Protein AF-G2GH40-F1 (afdb_monomer_lite)

Secondary structure (DSSP, 8-state):
----SSGGGS-HHHHHHHHHH-SSEEEEEES--HHHHHH-TTHHHHHHHHHHTT-EEEEEEE-TT-HHHHHHHHHTT-TT-HHHHHHHHHHHHGGGTT-TTEEEEEE----SEEEEEESS-EEEEE--TT-------------

Structure (mmCIF, N/CA/C/O backbone):
data_AF-G2GH40-F1
#
_entry.id   AF-G2GH40-F1
#
loop_
_atom_site.group_PDB
_atom_site.id
_atom_site.type_symbol
_atom_site.label_atom_id
_atom_site.label_alt_id
_atom_site.label_comp_id
_atom_site.label_asym_id
_atom_site.label_entity_id
_atom_site.label_seq_id
_atom_site.pdbx_PDB_ins_code
_atom_site.Cartn_x
_atom_site.Cartn_y
_atom_site.Cartn_z
_atom_site.occupancy
_atom_site.B_iso_or_equiv
_atom_site.auth_seq_id
_atom_site.auth_comp_id
_atom_site.auth_asym_id
_atom_site.auth_atom_id
_atom_site.pdbx_PDB_model_num
ATOM 1 N N . MET A 1 1 ? -17.274 12.579 -8.359 1.00 36.09 1 MET A N 1
ATOM 2 C CA . MET A 1 1 ? -16.191 11.789 -8.978 1.00 36.09 1 MET A CA 1
ATOM 3 C C . MET A 1 1 ? -15.211 12.779 -9.584 1.00 36.09 1 MET A C 1
ATOM 5 O O . MET A 1 1 ? -15.603 13.482 -10.503 1.00 36.09 1 MET A O 1
ATOM 9 N N . ALA A 1 2 ? -14.021 12.931 -9.003 1.00 40.78 2 ALA A N 1
ATOM 10 C CA . ALA A 1 2 ? -12.977 13.796 -9.551 1.00 40.78 2 ALA A CA 1
ATOM 11 C C . ALA A 1 2 ? -12.059 12.941 -10.432 1.00 40.78 2 ALA A C 1
ATOM 13 O O . ALA A 1 2 ? -11.603 11.887 -9.989 1.00 40.78 2 ALA A O 1
ATOM 14 N N . LEU A 1 3 ? -11.860 13.359 -11.681 1.00 36.66 3 LEU A N 1
ATOM 15 C CA . LEU A 1 3 ? -10.982 12.699 -12.644 1.00 36.66 3 LEU A CA 1
ATOM 16 C C . LEU A 1 3 ? -9.701 13.535 -12.738 1.00 36.66 3 LEU A C 1
ATOM 18 O O . LEU A 1 3 ? -9.766 14.693 -13.139 1.00 36.66 3 LEU A O 1
ATOM 22 N N . TYR A 1 4 ? -8.569 12.969 -12.321 1.00 42.41 4 TYR A N 1
ATOM 23 C CA . TYR A 1 4 ? -7.259 13.619 -12.392 1.00 42.41 4 TYR A CA 1
ATOM 24 C C . TYR A 1 4 ? -6.475 13.030 -13.565 1.00 42.41 4 TYR A C 1
ATOM 26 O O . TYR A 1 4 ? -6.380 11.808 -13.683 1.00 42.41 4 TYR A O 1
ATOM 34 N N . ASP A 1 5 ? -5.956 13.899 -14.432 1.00 39.94 5 ASP A N 1
ATOM 35 C CA . ASP A 1 5 ? -5.365 13.520 -15.724 1.00 39.94 5 ASP A CA 1
ATOM 36 C C . ASP A 1 5 ? -3.912 13.024 -15.586 1.00 39.94 5 ASP A C 1
ATOM 38 O O . ASP A 1 5 ? -3.417 12.280 -16.431 1.00 39.94 5 ASP A O 1
ATOM 42 N N . GLN A 1 6 ? -3.219 13.376 -14.494 1.00 45.41 6 GLN A N 1
ATOM 43 C CA . GLN A 1 6 ? -1.888 12.864 -14.157 1.00 45.41 6 GLN A CA 1
ATOM 44 C C . GLN A 1 6 ? -1.746 12.566 -12.656 1.00 45.41 6 GLN A C 1
ATOM 46 O O . GLN A 1 6 ? -2.219 13.308 -11.796 1.00 45.41 6 GLN A O 1
ATOM 51 N N . ARG A 1 7 ? -0.984 11.511 -12.321 1.00 49.81 7 ARG A N 1
ATOM 52 C CA . ARG A 1 7 ? -0.615 11.144 -10.935 1.00 49.81 7 ARG A CA 1
ATOM 53 C C . ARG A 1 7 ? 0.056 12.288 -10.158 1.00 49.81 7 ARG A C 1
ATOM 55 O O . ARG A 1 7 ? 0.001 12.290 -8.932 1.00 49.81 7 ARG A O 1
ATOM 62 N N . ALA A 1 8 ? 0.711 13.216 -10.856 1.00 51.59 8 ALA A N 1
ATOM 63 C CA . ALA A 1 8 ? 1.400 14.360 -10.260 1.00 51.59 8 ALA A CA 1
ATOM 64 C C . ALA A 1 8 ? 0.447 15.412 -9.655 1.00 51.59 8 ALA A C 1
ATOM 66 O O . ALA A 1 8 ? 0.909 16.252 -8.888 1.00 51.59 8 ALA A O 1
ATOM 67 N N . ASP A 1 9 ? -0.857 15.335 -9.938 1.00 55.94 9 ASP A N 1
ATOM 68 C CA . ASP A 1 9 ? -1.822 16.366 -9.537 1.00 55.94 9 ASP A CA 1
ATOM 69 C C . ASP A 1 9 ? -2.604 16.024 -8.262 1.00 55.94 9 ASP A C 1
ATOM 71 O O . ASP A 1 9 ? -3.385 16.847 -7.786 1.00 55.94 9 ASP A O 1
ATOM 75 N N . ILE A 1 10 ? -2.406 14.829 -7.686 1.00 69.06 10 ILE A N 1
ATOM 76 C CA . ILE A 1 10 ? -3.069 14.426 -6.439 1.00 69.06 10 ILE A CA 1
ATOM 77 C C . ILE A 1 10 ? -2.090 14.589 -5.269 1.00 69.06 10 ILE A C 1
ATOM 79 O O . ILE A 1 10 ? -1.120 13.828 -5.172 1.00 69.06 10 ILE A O 1
ATOM 83 N N . PRO A 1 11 ? -2.333 15.539 -4.348 1.00 84.19 11 PRO A N 1
ATOM 84 C CA . PRO A 1 11 ? -1.509 15.712 -3.161 1.00 84.19 11 PRO A CA 1
ATOM 85 C C . PRO A 1 11 ? -1.467 14.445 -2.305 1.00 84.19 11 PRO A C 1
ATOM 87 O O . PRO A 1 11 ? -2.481 13.776 -2.107 1.00 84.19 11 PRO A O 1
ATOM 90 N N . VAL A 1 12 ? -0.308 14.150 -1.708 1.00 86.88 12 VAL A N 1
ATOM 91 C CA . VAL A 1 12 ? -0.164 13.047 -0.738 1.00 86.88 12 VAL A CA 1
ATOM 92 C C . VAL A 1 12 ? -1.177 13.170 0.402 1.00 86.88 12 VAL A C 1
ATOM 94 O O . VAL A 1 12 ? -1.729 12.160 0.837 1.00 86.88 12 VAL A O 1
ATOM 97 N N . SER A 1 13 ? -1.475 14.398 0.841 1.00 87.44 13 SER A N 1
ATOM 98 C CA . SER A 1 13 ? -2.486 14.661 1.867 1.00 87.44 13 SER A CA 1
ATOM 99 C C . SER A 1 13 ? -3.853 14.094 1.495 1.00 87.44 13 SER A C 1
ATOM 101 O O . SER A 1 13 ? -4.505 13.532 2.358 1.00 87.44 13 SER A O 1
ATOM 103 N N . THR A 1 14 ? -4.254 14.110 0.220 1.00 88.25 14 THR A N 1
ATOM 104 C CA . THR A 1 14 ? -5.530 13.523 -0.216 1.00 88.25 14 THR A CA 1
ATOM 105 C C . THR A 1 14 ? -5.598 12.023 0.067 1.00 88.25 14 THR A C 1
ATOM 107 O O . THR A 1 14 ? -6.626 11.530 0.527 1.00 88.25 14 THR A O 1
ATOM 110 N N . PHE A 1 15 ? -4.503 11.289 -0.157 1.00 90.00 15 PHE A N 1
ATOM 111 C CA . PHE A 1 15 ? -4.435 9.867 0.186 1.00 90.00 15 PHE A CA 1
ATOM 112 C C . PHE A 1 15 ? -4.466 9.664 1.702 1.00 90.00 15 PHE A C 1
ATOM 114 O O . PHE A 1 15 ? -5.211 8.820 2.190 1.00 90.00 15 PHE A O 1
ATOM 121 N N . VAL A 1 16 ? -3.677 10.442 2.448 1.00 92.00 16 VAL A N 1
ATOM 122 C CA . VAL A 1 16 ? -3.598 10.336 3.913 1.00 92.00 16 VAL A CA 1
ATOM 123 C C . VAL A 1 16 ? -4.945 10.655 4.562 1.00 92.00 16 VAL A C 1
ATOM 125 O O . VAL A 1 16 ? -5.396 9.893 5.415 1.00 92.00 16 VAL A O 1
ATOM 128 N N . ASP A 1 17 ? -5.621 11.717 4.130 1.00 91.62 17 ASP A N 1
ATOM 129 C CA . ASP A 1 17 ? -6.930 12.133 4.635 1.00 91.62 17 ASP A CA 1
ATOM 130 C C . ASP A 1 17 ? -7.983 11.056 4.364 1.00 91.62 17 ASP A C 1
ATOM 132 O O . ASP A 1 17 ? -8.723 10.666 5.268 1.00 91.62 17 ASP A O 1
ATOM 136 N N . MET A 1 18 ? -7.998 10.511 3.143 1.00 91.50 18 MET A N 1
ATOM 137 C CA . MET A 1 18 ? -8.893 9.420 2.763 1.00 91.50 18 MET A CA 1
ATOM 138 C C . MET A 1 18 ? -8.677 8.176 3.639 1.00 91.50 18 MET A C 1
ATOM 140 O O . MET A 1 18 ? -9.640 7.610 4.152 1.00 91.50 18 MET A O 1
ATOM 144 N N . LEU A 1 19 ? -7.424 7.760 3.852 1.00 94.19 19 LEU A N 1
ATOM 145 C CA . LEU A 1 19 ? -7.101 6.609 4.703 1.00 94.19 19 LEU A CA 1
ATOM 146 C C . LEU A 1 19 ? -7.426 6.875 6.181 1.00 94.19 19 LEU A C 1
ATOM 148 O O . LEU A 1 19 ? -7.884 5.975 6.879 1.00 94.19 19 LEU A O 1
ATOM 152 N N . THR A 1 20 ? -7.229 8.107 6.652 1.00 95.12 20 THR A N 1
ATOM 153 C CA . THR A 1 20 ? -7.522 8.522 8.034 1.00 95.12 20 THR A CA 1
ATOM 154 C C . THR A 1 20 ? -9.011 8.490 8.343 1.00 95.12 20 THR A C 1
ATOM 156 O O . THR A 1 20 ? -9.407 8.100 9.439 1.00 95.12 20 THR A O 1
ATOM 159 N N . GLN A 1 21 ? -9.849 8.868 7.382 1.00 92.94 21 GLN A N 1
ATOM 160 C CA . GLN A 1 21 ? -11.299 8.912 7.559 1.00 92.94 21 GLN A CA 1
ATOM 161 C C . GLN A 1 21 ? -11.975 7.541 7.419 1.00 92.94 21 GLN A C 1
ATOM 163 O O . GLN A 1 21 ? -13.147 7.415 7.777 1.00 92.94 21 GLN A O 1
ATOM 168 N N . ALA A 1 22 ? -11.256 6.527 6.929 1.00 93.44 22 ALA A N 1
ATOM 169 C CA . ALA A 1 22 ? -11.793 5.197 6.679 1.00 93.44 22 ALA A CA 1
ATOM 170 C C . ALA A 1 22 ? -12.303 4.520 7.962 1.00 93.44 22 ALA A C 1
ATOM 172 O O . ALA A 1 22 ? -11.618 4.500 8.991 1.00 93.44 22 ALA A O 1
ATOM 173 N N . ARG A 1 23 ? -13.490 3.912 7.881 1.00 93.88 23 ARG A N 1
ATOM 174 C CA . ARG A 1 23 ? -14.148 3.221 9.000 1.00 93.88 23 ARG A CA 1
ATOM 175 C C . ARG A 1 23 ? -14.434 1.750 8.742 1.00 93.88 23 ARG A C 1
ATOM 177 O O . ARG A 1 23 ? -14.427 0.979 9.692 1.00 93.88 23 ARG A O 1
ATOM 184 N N . ARG A 1 24 ? -14.737 1.347 7.504 1.00 94.75 24 ARG A N 1
ATOM 185 C CA . ARG A 1 24 ? -15.168 -0.028 7.190 1.00 94.75 24 ARG A CA 1
ATOM 186 C C . ARG A 1 24 ? -14.117 -0.785 6.404 1.00 94.75 24 ARG A C 1
ATOM 188 O O . ARG A 1 24 ? -13.837 -1.933 6.737 1.00 94.75 24 ARG A O 1
ATOM 195 N N . HIS A 1 25 ? -13.570 -0.180 5.354 1.00 95.56 25 HIS A N 1
ATOM 196 C CA . HIS A 1 25 ? -12.534 -0.835 4.563 1.00 95.56 25 HIS A CA 1
ATOM 197 C C . HIS A 1 25 ? -11.558 0.139 3.909 1.00 95.56 25 HIS A C 1
ATOM 199 O O . HIS A 1 25 ? -11.932 1.240 3.511 1.00 95.56 25 HIS A O 1
ATOM 205 N N . ILE A 1 26 ? -10.323 -0.330 3.750 1.00 96.50 26 ILE A N 1
ATOM 206 C CA . ILE A 1 26 ? -9.261 0.267 2.946 1.00 96.50 26 ILE A CA 1
ATOM 207 C C . ILE A 1 26 ? -8.791 -0.803 1.963 1.00 96.50 26 ILE A C 1
ATOM 209 O O . ILE A 1 26 ? -8.283 -1.837 2.389 1.00 96.50 26 ILE A O 1
ATOM 213 N N . ASP A 1 27 ? -8.908 -0.543 0.664 1.00 95.62 27 ASP A N 1
ATOM 214 C CA . ASP A 1 27 ? -8.396 -1.416 -0.391 1.00 95.62 27 ASP A CA 1
ATOM 215 C C . ASP A 1 27 ? -7.366 -0.653 -1.239 1.00 95.62 27 ASP A C 1
ATOM 217 O O . ASP A 1 27 ? -7.661 0.398 -1.814 1.00 95.62 27 ASP A O 1
ATOM 221 N N . VAL A 1 28 ? -6.148 -1.185 -1.332 1.00 94.19 28 VAL A N 1
ATOM 222 C CA . VAL A 1 28 ? -5.048 -0.622 -2.125 1.00 94.19 28 VAL A CA 1
ATOM 223 C C . VAL A 1 28 ? -4.576 -1.666 -3.130 1.00 94.19 28 VAL A C 1
ATOM 225 O O . VAL A 1 28 ? -4.137 -2.743 -2.737 1.00 94.19 28 VAL A O 1
ATOM 228 N N . LEU A 1 29 ? -4.639 -1.347 -4.422 1.00 93.94 29 LEU A N 1
ATOM 229 C CA . LEU A 1 29 ? -4.157 -2.197 -5.513 1.00 93.94 29 LEU A CA 1
ATOM 230 C C . LEU A 1 29 ? -3.176 -1.412 -6.379 1.00 93.94 29 LEU A C 1
ATOM 232 O O . LEU A 1 29 ? -3.557 -0.476 -7.086 1.00 93.94 29 LEU A O 1
ATOM 236 N N . VAL A 1 30 ? -1.900 -1.775 -6.286 1.00 92.00 30 VAL A N 1
ATOM 237 C CA . VAL A 1 30 ? -0.787 -1.001 -6.840 1.00 92.00 30 VAL A CA 1
ATOM 238 C C . VAL A 1 30 ? 0.365 -1.924 -7.198 1.00 92.00 30 VAL A C 1
ATOM 240 O O . VAL A 1 30 ? 0.593 -2.916 -6.520 1.00 92.00 30 VAL A O 1
ATOM 243 N N . TYR A 1 31 ? 1.203 -1.541 -8.163 1.00 91.50 31 TYR A N 1
ATOM 244 C CA . TYR A 1 31 ? 2.478 -2.245 -8.310 1.00 91.50 31 TYR A CA 1
ATOM 245 C C . TYR A 1 31 ? 3.389 -2.031 -7.098 1.00 91.50 31 TYR A C 1
ATOM 247 O O . TYR A 1 31 ? 3.946 -2.987 -6.581 1.00 91.50 31 TYR A O 1
ATOM 255 N N . ALA A 1 32 ? 3.540 -0.791 -6.618 1.00 90.31 32 ALA A N 1
ATOM 256 C CA . ALA A 1 32 ? 4.459 -0.516 -5.511 1.00 90.31 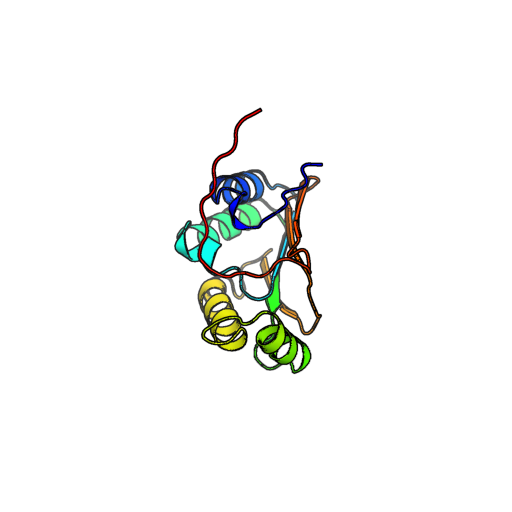32 ALA A CA 1
ATOM 257 C C . ALA A 1 32 ? 4.042 0.650 -4.605 1.00 90.31 32 ALA A C 1
ATOM 259 O O . ALA A 1 32 ? 4.138 0.541 -3.391 1.00 90.31 32 ALA A O 1
ATOM 260 N N . ALA A 1 33 ? 3.595 1.776 -5.176 1.00 89.19 33 ALA A N 1
ATOM 261 C CA . ALA A 1 33 ? 3.175 2.966 -4.419 1.00 89.19 33 ALA A CA 1
ATOM 262 C C . ALA A 1 33 ? 4.175 3.498 -3.363 1.00 89.19 33 ALA A C 1
ATOM 264 O O . ALA A 1 33 ? 3.761 4.167 -2.421 1.00 89.19 33 ALA A O 1
ATOM 265 N N . VAL A 1 34 ? 5.483 3.275 -3.552 1.00 90.12 34 VAL A N 1
ATOM 266 C CA . VAL A 1 34 ? 6.545 3.634 -2.582 1.00 90.12 34 VAL A CA 1
ATOM 267 C C . VAL A 1 34 ? 6.488 5.099 -2.126 1.00 90.12 34 VAL A C 1
ATOM 269 O O . VAL A 1 34 ? 6.720 5.381 -0.955 1.00 90.12 34 VAL A O 1
ATOM 272 N N . PHE A 1 35 ? 6.082 6.016 -3.012 1.00 87.75 35 PHE A N 1
ATOM 273 C CA . PHE A 1 35 ? 5.926 7.442 -2.696 1.00 87.75 35 PHE A CA 1
ATOM 274 C C . PHE A 1 35 ? 5.075 7.715 -1.445 1.00 87.75 35 PHE A C 1
ATOM 276 O O . PHE A 1 35 ? 5.289 8.719 -0.776 1.00 87.75 35 PHE A O 1
ATOM 283 N N . LEU A 1 36 ? 4.095 6.856 -1.136 1.00 90.56 36 LEU A N 1
ATOM 284 C CA . LEU A 1 36 ? 3.206 7.070 -0.000 1.00 90.56 36 LEU A CA 1
ATOM 285 C C . LEU A 1 36 ? 3.932 6.804 1.326 1.00 90.56 36 LEU A C 1
ATOM 287 O O . LEU A 1 36 ? 3.739 7.551 2.279 1.00 90.56 36 LEU A O 1
ATOM 291 N N . HIS A 1 37 ? 4.822 5.806 1.370 1.00 93.69 37 HIS A N 1
ATOM 292 C CA . HIS A 1 37 ? 5.708 5.575 2.516 1.00 93.69 37 HIS A CA 1
ATOM 293 C C . HIS A 1 37 ? 6.795 6.642 2.635 1.00 93.69 37 HIS A C 1
ATOM 295 O O . HIS A 1 37 ? 7.114 7.050 3.748 1.00 93.69 37 HIS A O 1
ATOM 301 N N . GLU A 1 38 ? 7.347 7.107 1.512 1.00 91.50 38 GLU A N 1
ATOM 302 C CA . GLU A 1 38 ? 8.366 8.168 1.497 1.00 91.50 38 GLU A CA 1
ATOM 303 C C . GLU A 1 38 ? 7.800 9.500 1.999 1.00 91.50 38 GLU A C 1
ATOM 305 O O . GLU A 1 38 ? 8.419 10.176 2.819 1.00 91.50 38 GLU A O 1
ATOM 310 N N . ALA A 1 39 ? 6.609 9.871 1.526 1.00 91.00 39 ALA A N 1
ATOM 311 C CA . ALA A 1 39 ? 5.979 11.136 1.873 1.00 91.00 39 ALA A CA 1
ATOM 312 C C . ALA A 1 39 ? 5.223 11.093 3.211 1.00 91.00 39 ALA A C 1
ATOM 314 O O . ALA A 1 39 ? 5.047 12.133 3.845 1.00 91.00 39 ALA A O 1
ATOM 315 N N . TYR A 1 40 ? 4.784 9.912 3.660 1.00 95.12 40 TYR A N 1
ATOM 316 C CA . TYR A 1 40 ? 4.102 9.732 4.940 1.00 95.12 40 TYR A CA 1
ATOM 317 C C . TYR A 1 40 ? 4.669 8.527 5.718 1.00 95.12 40 TYR A C 1
ATOM 319 O O . TYR A 1 40 ? 4.089 7.438 5.709 1.00 95.12 40 TYR A O 1
ATOM 327 N N . PRO A 1 41 ? 5.778 8.711 6.464 1.00 94.75 41 PRO A N 1
ATOM 328 C CA . PRO A 1 41 ? 6.445 7.624 7.193 1.00 94.75 41 PRO A CA 1
ATOM 329 C C . PRO A 1 41 ? 5.566 6.903 8.229 1.00 94.75 41 PRO A C 1
ATOM 331 O O . PRO A 1 41 ? 5.824 5.748 8.563 1.00 94.75 41 PRO A O 1
ATOM 334 N N . ARG A 1 42 ? 4.502 7.561 8.715 1.00 96.50 42 ARG A N 1
ATOM 335 C CA . ARG A 1 42 ? 3.514 6.999 9.654 1.00 96.50 42 ARG A CA 1
ATOM 336 C C . ARG A 1 42 ? 2.449 6.120 8.987 1.00 96.50 42 ARG A C 1
ATOM 338 O O . ARG A 1 42 ? 1.534 5.675 9.672 1.00 96.50 42 ARG A O 1
ATOM 345 N N . LEU A 1 43 ? 2.544 5.844 7.683 1.00 97.88 43 LEU A N 1
ATOM 346 C CA . LEU A 1 43 ? 1.523 5.089 6.945 1.00 97.88 43 LEU A CA 1
ATOM 347 C C . LEU A 1 43 ? 1.172 3.756 7.616 1.00 97.88 43 LEU A C 1
ATOM 349 O O . LEU A 1 43 ? 0.000 3.440 7.781 1.00 97.88 43 LEU A O 1
ATOM 353 N N . ASN A 1 44 ? 2.172 2.988 8.048 1.00 98.38 44 ASN A N 1
ATOM 354 C CA . ASN A 1 44 ? 1.922 1.705 8.702 1.00 98.38 44 ASN A CA 1
ATOM 355 C C . ASN A 1 44 ? 1.197 1.866 10.046 1.00 98.38 44 ASN A C 1
ATOM 357 O O . ASN A 1 44 ? 0.338 1.051 10.363 1.00 98.38 44 ASN A O 1
ATOM 361 N N . ASP A 1 45 ? 1.519 2.902 10.821 1.00 98.56 45 ASP A N 1
ATOM 362 C CA . ASP A 1 45 ? 0.843 3.174 12.094 1.00 98.56 45 ASP A CA 1
ATOM 363 C C . ASP A 1 45 ? -0.611 3.561 11.851 1.00 98.56 45 ASP A C 1
ATOM 365 O O . ASP A 1 45 ? -1.501 2.982 12.463 1.00 98.56 45 ASP A O 1
ATOM 369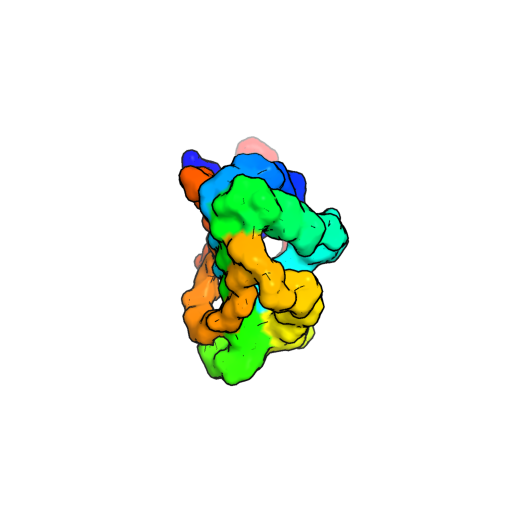 N N . LEU A 1 46 ? -0.855 4.428 10.867 1.00 98.31 46 LEU A N 1
ATOM 370 C CA . LEU A 1 46 ? -2.201 4.792 10.442 1.00 98.31 46 LEU A CA 1
ATOM 371 C C . LEU A 1 46 ? -3.030 3.554 10.065 1.00 98.31 46 LEU A C 1
ATOM 373 O O . LEU A 1 46 ? -4.159 3.402 10.523 1.00 98.31 46 LEU A O 1
ATOM 377 N N . LEU A 1 47 ? -2.476 2.645 9.259 1.00 98.44 47 LEU A N 1
ATOM 378 C CA . LEU A 1 47 ? -3.176 1.422 8.857 1.00 98.44 47 LEU A CA 1
ATOM 379 C C . LEU A 1 47 ? -3.476 0.507 10.055 1.00 98.44 47 LEU A C 1
ATOM 381 O O . LEU A 1 47 ? -4.557 -0.077 10.110 1.00 98.44 47 LEU A O 1
ATOM 385 N N . ARG A 1 48 ? -2.563 0.415 11.033 1.00 98.62 48 ARG A N 1
ATOM 386 C CA . ARG A 1 48 ? -2.807 -0.316 12.289 1.00 98.62 48 ARG A CA 1
ATOM 387 C C . ARG A 1 48 ? -3.897 0.332 13.128 1.00 98.62 48 ARG A C 1
ATOM 389 O O . ARG A 1 48 ? -4.747 -0.387 13.636 1.00 98.62 48 ARG A O 1
ATOM 396 N N . GLU A 1 49 ? -3.886 1.655 13.259 1.00 98.50 49 GLU A N 1
ATOM 397 C CA . GLU A 1 49 ? -4.913 2.408 13.984 1.00 98.50 49 GLU A CA 1
ATOM 398 C C . GLU A 1 49 ? -6.294 2.164 13.361 1.00 98.50 49 GLU A C 1
ATOM 400 O O . GLU A 1 49 ? -7.235 1.813 14.066 1.00 98.50 49 GLU A O 1
ATOM 405 N N . ARG A 1 50 ? -6.412 2.253 12.027 1.00 98.25 50 ARG A N 1
ATOM 406 C CA . ARG A 1 50 ? -7.678 1.960 11.336 1.00 98.25 50 ARG A CA 1
ATOM 407 C C . ARG A 1 50 ? -8.109 0.504 11.537 1.00 98.25 50 ARG A C 1
ATOM 409 O O . ARG A 1 50 ? -9.283 0.255 11.798 1.00 98.25 50 ARG A O 1
ATOM 416 N N . ALA A 1 51 ? -7.185 -0.451 11.440 1.00 98.38 51 ALA A N 1
ATOM 417 C CA . ALA A 1 51 ? -7.493 -1.864 11.656 1.00 98.38 51 ALA A CA 1
ATOM 418 C C . ALA A 1 51 ? -7.936 -2.165 13.098 1.00 98.38 51 ALA A C 1
ATOM 420 O O . ALA A 1 51 ? -8.892 -2.911 13.304 1.00 98.38 51 ALA A O 1
ATOM 421 N N . ALA A 1 52 ? -7.296 -1.539 14.089 1.00 98.31 52 ALA A N 1
ATOM 422 C CA . ALA A 1 52 ? -7.682 -1.634 15.495 1.00 98.31 52 ALA A CA 1
ATOM 423 C C . ALA A 1 52 ? -9.080 -1.044 15.760 1.00 98.31 52 ALA A C 1
ATOM 425 O O . ALA A 1 52 ? -9.821 -1.586 16.579 1.00 98.31 52 ALA A O 1
ATOM 426 N N . ASP A 1 53 ? -9.469 -0.008 15.012 1.00 97.88 53 ASP A N 1
ATOM 427 C CA . ASP A 1 53 ? -10.817 0.578 15.029 1.00 97.88 53 ASP A CA 1
ATOM 428 C C . ASP A 1 53 ? -11.867 -0.280 14.279 1.00 97.88 53 ASP A C 1
ATOM 430 O O . ASP A 1 53 ? -13.033 0.107 14.180 1.00 97.88 53 ASP A O 1
ATOM 434 N N . GLY A 1 54 ? -11.487 -1.451 13.751 1.00 97.56 54 GLY A N 1
ATOM 435 C CA . GLY A 1 54 ? -12.381 -2.394 13.069 1.00 97.56 54 GLY A CA 1
ATOM 436 C C . GLY A 1 54 ? -12.452 -2.247 11.544 1.00 97.56 54 GLY A C 1
ATOM 437 O O . GLY A 1 54 ? -13.256 -2.930 10.908 1.00 97.56 54 GLY A O 1
ATOM 438 N N . CYS A 1 55 ? -11.621 -1.394 10.937 1.00 97.81 55 CYS A N 1
ATOM 439 C CA . CYS A 1 55 ? -11.534 -1.255 9.482 1.00 97.81 55 CYS A CA 1
ATOM 440 C C . CYS A 1 55 ? -10.790 -2.447 8.855 1.00 97.81 55 CYS A C 1
ATOM 442 O O . CYS A 1 55 ? -9.681 -2.785 9.265 1.00 97.81 55 CYS A O 1
ATOM 444 N N . ALA A 1 56 ? -11.353 -3.066 7.816 1.00 98.25 56 ALA A N 1
ATOM 445 C CA . ALA A 1 56 ? -10.660 -4.109 7.063 1.00 98.25 56 ALA A CA 1
ATOM 446 C C . ALA A 1 56 ? -9.663 -3.492 6.070 1.00 98.25 56 ALA A C 1
ATOM 448 O O . ALA A 1 56 ? -10.063 -2.787 5.145 1.00 98.25 56 ALA A O 1
ATOM 449 N N . VAL A 1 57 ? -8.372 -3.780 6.216 1.00 98.44 57 VAL A N 1
ATOM 450 C CA . VAL A 1 57 ? -7.311 -3.248 5.352 1.00 98.44 57 VAL A CA 1
ATOM 451 C C . VAL A 1 57 ? -6.791 -4.343 4.427 1.00 98.44 57 VAL A C 1
ATOM 453 O O . VAL A 1 57 ? -6.317 -5.381 4.883 1.00 98.44 57 VAL A O 1
ATOM 456 N N . ARG A 1 58 ? -6.831 -4.108 3.115 1.00 98.25 58 ARG A N 1
ATOM 457 C CA . ARG A 1 58 ? -6.318 -5.021 2.089 1.00 98.25 58 ARG A CA 1
ATOM 458 C C . ARG A 1 58 ? -5.383 -4.288 1.150 1.00 98.25 58 ARG A C 1
ATOM 460 O O . ARG A 1 58 ? -5.742 -3.288 0.537 1.00 98.25 58 ARG A O 1
ATOM 467 N N . ILE A 1 59 ? -4.174 -4.808 1.023 1.00 97.44 59 ILE A N 1
ATOM 468 C CA . ILE A 1 59 ? -3.112 -4.222 0.217 1.00 97.44 59 ILE A CA 1
ATOM 469 C C . ILE A 1 59 ? -2.598 -5.301 -0.727 1.00 97.44 59 ILE A C 1
ATOM 471 O O . ILE A 1 59 ? -2.071 -6.325 -0.296 1.00 97.44 59 ILE A O 1
ATOM 475 N N . ALA A 1 60 ? -2.754 -5.068 -2.023 1.00 97.38 60 ALA A N 1
ATOM 476 C CA . ALA A 1 60 ? -2.235 -5.907 -3.087 1.00 97.38 60 ALA A CA 1
ATOM 477 C C . ALA A 1 60 ? -1.099 -5.163 -3.798 1.00 97.38 60 ALA A C 1
ATOM 479 O O . ALA A 1 60 ? -1.322 -4.122 -4.418 1.00 97.38 60 ALA A O 1
ATOM 480 N N . ILE A 1 61 ? 0.110 -5.714 -3.686 1.00 96.75 61 ILE A N 1
ATOM 481 C CA . ILE A 1 61 ? 1.342 -5.207 -4.300 1.00 96.75 61 ILE A CA 1
ATOM 482 C C . ILE A 1 61 ? 1.666 -6.026 -5.550 1.00 96.75 61 ILE A C 1
ATOM 484 O O . ILE A 1 61 ? 1.362 -7.216 -5.604 1.00 96.75 61 ILE A O 1
ATOM 488 N N . GLY A 1 62 ? 2.301 -5.427 -6.552 1.00 95.38 62 GLY A N 1
ATOM 489 C CA . GLY A 1 62 ? 2.780 -6.166 -7.715 1.00 95.38 62 GLY A CA 1
ATOM 490 C C . GLY A 1 62 ? 3.717 -7.293 -7.289 1.00 95.38 62 GLY A C 1
ATOM 491 O O . GLY A 1 62 ? 4.604 -7.094 -6.460 1.00 95.38 62 GLY A O 1
ATOM 492 N N . ASP A 1 63 ? 3.514 -8.485 -7.834 1.00 96.31 63 ASP A N 1
ATOM 493 C CA . ASP A 1 63 ? 4.438 -9.593 -7.638 1.00 96.31 63 ASP A CA 1
ATOM 494 C C . ASP A 1 63 ? 5.729 -9.331 -8.439 1.00 96.31 63 ASP A C 1
ATOM 496 O O . ASP A 1 63 ? 5.683 -9.331 -9.672 1.00 96.31 63 ASP A O 1
ATOM 500 N N . PRO A 1 64 ? 6.884 -9.105 -7.783 1.00 93.31 64 PRO A N 1
ATOM 501 C CA . PRO A 1 64 ? 8.142 -8.843 -8.482 1.00 93.31 64 PRO A CA 1
ATOM 502 C C . PRO A 1 64 ? 8.635 -10.031 -9.324 1.00 93.31 64 PRO A C 1
ATOM 504 O O . PRO A 1 64 ? 9.480 -9.843 -10.199 1.00 93.31 64 PRO A O 1
ATOM 507 N N . ASP A 1 65 ? 8.132 -11.237 -9.061 1.00 94.06 65 ASP A N 1
ATOM 508 C CA . ASP A 1 65 ? 8.500 -12.467 -9.760 1.00 94.06 65 ASP A CA 1
ATOM 509 C C . ASP A 1 65 ? 7.485 -12.838 -10.865 1.00 94.06 65 ASP A C 1
ATOM 511 O O . ASP A 1 65 ? 7.681 -13.805 -11.601 1.00 94.06 65 ASP A O 1
ATOM 515 N N . SER A 1 66 ? 6.421 -12.043 -11.042 1.00 93.69 66 SER A N 1
ATOM 516 C CA . SER A 1 66 ? 5.431 -12.243 -12.104 1.00 93.69 66 SER A CA 1
ATOM 517 C C . SER A 1 66 ? 5.903 -11.706 -13.453 1.00 93.69 66 SER A C 1
ATOM 519 O O . SER A 1 66 ? 6.201 -10.520 -13.602 1.00 93.69 66 SER A O 1
ATOM 521 N N . VAL A 1 67 ? 5.829 -12.557 -14.480 1.00 89.75 67 VAL A N 1
ATOM 522 C CA . VAL A 1 67 ? 6.122 -12.192 -15.876 1.00 89.75 67 VAL A CA 1
ATOM 523 C C . VAL A 1 67 ? 5.273 -11.004 -16.342 1.00 89.75 67 VAL A C 1
ATOM 525 O O . VAL A 1 67 ? 5.797 -10.098 -16.983 1.00 89.75 67 VAL A O 1
ATOM 528 N N . ASN A 1 68 ? 3.986 -10.957 -15.982 1.00 87.44 68 ASN A N 1
ATOM 529 C CA . ASN A 1 68 ? 3.090 -9.866 -16.384 1.00 87.44 68 ASN A CA 1
ATOM 530 C C . ASN A 1 68 ? 3.518 -8.523 -15.774 1.00 87.44 68 ASN A C 1
ATOM 532 O O . ASN A 1 68 ? 3.482 -7.488 -16.438 1.00 87.44 68 ASN A O 1
ATOM 536 N N . VAL A 1 69 ? 3.941 -8.545 -14.506 1.00 86.25 69 VAL A N 1
ATOM 537 C CA . VAL A 1 69 ? 4.414 -7.350 -13.797 1.00 86.25 69 VAL A CA 1
ATOM 538 C C . VAL A 1 69 ? 5.720 -6.864 -14.430 1.00 86.25 69 VAL A C 1
ATOM 540 O O . VAL A 1 69 ? 5.827 -5.687 -14.761 1.00 86.25 69 VAL A O 1
ATOM 543 N N . GLN A 1 70 ? 6.673 -7.766 -14.680 1.00 86.94 70 GLN A N 1
ATOM 544 C CA . GLN A 1 70 ? 7.965 -7.461 -15.312 1.00 86.94 70 GLN A CA 1
ATOM 545 C C . GLN A 1 70 ? 7.810 -6.895 -16.735 1.00 86.94 70 GLN A C 1
ATOM 547 O O . GLN A 1 70 ? 8.424 -5.883 -17.092 1.00 86.94 70 GLN A O 1
ATOM 552 N N . GLN A 1 71 ? 6.929 -7.496 -17.543 1.00 82.31 71 GLN A N 1
ATOM 553 C CA . GLN A 1 71 ? 6.603 -7.001 -18.884 1.00 82.31 71 GLN A CA 1
ATOM 554 C C . GLN A 1 71 ? 6.048 -5.578 -18.825 1.00 82.31 71 GLN A C 1
ATOM 556 O O . GLN A 1 71 ? 6.551 -4.694 -19.523 1.00 82.31 71 GLN A O 1
ATOM 561 N N . ARG A 1 72 ? 5.095 -5.309 -17.922 1.00 79.69 72 ARG A N 1
ATOM 562 C CA . ARG A 1 72 ? 4.565 -3.952 -17.757 1.00 79.69 72 ARG A CA 1
ATOM 563 C C . ARG A 1 72 ? 5.629 -2.960 -17.289 1.00 79.69 72 ARG A C 1
ATOM 565 O O . ARG A 1 72 ? 5.651 -1.816 -17.738 1.00 79.69 72 ARG A O 1
ATOM 572 N N . GLY A 1 73 ? 6.541 -3.408 -16.427 1.00 73.94 73 GLY A N 1
ATOM 573 C CA . GLY A 1 73 ? 7.711 -2.644 -16.002 1.00 73.94 73 GLY A CA 1
ATOM 574 C C . GLY A 1 73 ? 8.543 -2.106 -17.158 1.00 73.94 73 GLY A C 1
ATOM 575 O O . GLY A 1 73 ? 8.962 -0.944 -17.154 1.00 73.94 73 GLY A O 1
ATOM 576 N N . THR A 1 74 ? 8.727 -2.965 -18.156 1.00 73.75 74 THR A N 1
ATOM 577 C CA . THR A 1 74 ? 9.472 -2.673 -19.378 1.00 73.75 74 THR A CA 1
ATOM 578 C C . THR A 1 74 ? 8.714 -1.678 -20.267 1.00 73.75 74 THR A C 1
ATOM 580 O O . THR A 1 74 ? 9.317 -0.734 -20.778 1.00 73.75 74 THR A O 1
ATOM 583 N N . GLU A 1 75 ? 7.392 -1.828 -20.404 1.00 71.81 75 GLU A N 1
ATOM 584 C CA . GLU A 1 75 ? 6.534 -0.929 -21.196 1.00 71.81 75 GLU A CA 1
ATOM 585 C C . GLU A 1 75 ? 6.475 0.499 -20.636 1.00 71.81 75 GLU A C 1
ATOM 587 O O . GLU A 1 75 ? 6.617 1.467 -21.384 1.00 71.81 75 GLU A O 1
ATOM 592 N N . GLU A 1 76 ? 6.296 0.651 -19.320 1.00 66.62 76 GLU A N 1
ATOM 593 C CA . GLU A 1 76 ? 6.149 1.963 -18.670 1.00 66.62 76 GLU A CA 1
ATOM 594 C C . GLU A 1 76 ? 7.489 2.687 -18.436 1.00 66.62 76 GLU A C 1
ATOM 596 O O . GLU A 1 76 ? 7.518 3.789 -17.886 1.00 66.62 76 GLU A O 1
ATOM 601 N N . ARG A 1 77 ? 8.613 2.099 -18.880 1.00 65.75 77 ARG A N 1
ATOM 602 C CA . ARG A 1 77 ? 9.977 2.648 -18.731 1.00 65.75 77 ARG A CA 1
ATOM 603 C C . ARG A 1 77 ? 10.301 3.028 -17.285 1.00 65.75 77 ARG A C 1
ATOM 605 O O . ARG A 1 77 ? 10.921 4.060 -17.009 1.00 65.75 77 ARG A O 1
ATOM 612 N N . PHE A 1 78 ? 9.882 2.198 -16.335 1.00 62.03 78 PHE A N 1
ATOM 613 C CA . PHE A 1 78 ? 10.116 2.433 -14.917 1.00 62.03 78 PHE A CA 1
ATOM 614 C C . PHE A 1 78 ? 11.595 2.241 -14.541 1.00 62.03 78 PHE A C 1
ATOM 616 O O . PHE A 1 78 ? 11.946 1.206 -14.000 1.00 62.03 78 PHE A O 1
ATOM 623 N N . GLY A 1 79 ? 12.443 3.254 -14.761 1.00 61.88 79 GLY A N 1
ATOM 624 C CA . GLY A 1 79 ? 13.837 3.377 -14.278 1.00 61.88 79 GLY A CA 1
ATOM 625 C C . GLY A 1 79 ? 14.506 2.101 -13.727 1.00 61.88 79 GLY A C 1
ATOM 626 O O . GLY A 1 79 ? 14.832 1.200 -14.487 1.00 61.88 79 GLY A O 1
ATOM 627 N N . HIS A 1 80 ? 14.710 2.025 -12.403 1.00 59.91 80 HIS A N 1
ATOM 628 C CA . HIS A 1 80 ? 15.354 0.904 -11.680 1.00 59.91 80 HIS A CA 1
ATOM 629 C C . HIS A 1 80 ? 14.591 -0.448 -11.689 1.00 59.91 80 HIS A C 1
ATOM 631 O O . HIS A 1 80 ? 14.880 -1.321 -10.867 1.00 59.91 80 HIS A O 1
ATOM 637 N N . GLY A 1 81 ? 13.621 -0.624 -12.584 1.00 77.94 81 GLY A N 1
ATOM 638 C CA . GLY A 1 81 ? 12.766 -1.804 -12.676 1.00 77.94 81 GLY A CA 1
ATOM 639 C C . GLY A 1 81 ? 11.563 -1.728 -11.737 1.00 77.94 81 GLY A C 1
ATOM 640 O O . GLY A 1 81 ? 11.649 -1.262 -10.593 1.00 77.94 81 GLY A O 1
ATOM 641 N N . ILE A 1 82 ? 10.409 -2.182 -12.223 1.00 85.81 82 ILE A N 1
ATOM 642 C CA . ILE A 1 82 ? 9.182 -2.285 -11.424 1.00 85.81 82 ILE A CA 1
ATOM 643 C C . ILE A 1 82 ? 9.340 -3.315 -10.300 1.00 85.81 82 ILE A C 1
ATOM 645 O O . ILE A 1 82 ? 8.792 -3.136 -9.217 1.00 85.81 82 ILE A O 1
ATOM 649 N N . GLU A 1 83 ? 10.162 -4.336 -10.521 1.00 89.69 83 GLU A N 1
ATOM 650 C CA . GLU A 1 83 ? 10.466 -5.433 -9.610 1.00 89.69 83 GLU A CA 1
ATOM 651 C C . GLU A 1 83 ? 11.129 -4.901 -8.343 1.00 89.69 83 GLU A C 1
ATOM 653 O O . GLU A 1 83 ? 10.673 -5.176 -7.233 1.00 89.69 83 GLU A O 1
ATOM 658 N N . SER A 1 84 ? 12.163 -4.069 -8.501 1.00 90.31 84 SER A N 1
ATOM 659 C CA . SER A 1 84 ? 12.874 -3.427 -7.391 1.00 90.31 84 SER A CA 1
ATOM 660 C C . SER A 1 84 ? 11.920 -2.602 -6.527 1.00 90.31 84 SER A C 1
ATOM 662 O O . SER A 1 84 ? 11.982 -2.649 -5.298 1.00 90.31 84 SER A O 1
ATOM 664 N N . ARG A 1 85 ? 10.983 -1.885 -7.161 1.00 90.94 85 ARG A N 1
ATOM 665 C CA . ARG A 1 85 ? 9.969 -1.085 -6.461 1.00 90.94 85 ARG A CA 1
ATOM 666 C C . ARG A 1 85 ? 8.945 -1.953 -5.740 1.00 90.94 85 ARG A C 1
ATOM 668 O O . ARG A 1 85 ? 8.613 -1.646 -4.600 1.00 90.94 85 ARG A O 1
ATOM 675 N N . CYS A 1 86 ? 8.481 -3.034 -6.364 1.00 94.44 86 CYS A N 1
ATOM 676 C CA . CYS A 1 86 ? 7.587 -4.003 -5.730 1.00 94.44 86 CYS A CA 1
ATOM 677 C C . CYS A 1 86 ? 8.255 -4.628 -4.495 1.00 94.44 86 CYS A C 1
ATOM 679 O O . CYS A 1 86 ? 7.660 -4.669 -3.419 1.00 94.44 86 CYS A O 1
ATOM 681 N N . ARG A 1 87 ? 9.531 -5.032 -4.600 1.00 95.69 87 ARG A N 1
ATOM 682 C CA . ARG A 1 87 ? 10.301 -5.560 -3.461 1.00 95.69 87 ARG A CA 1
ATOM 683 C C . ARG A 1 87 ? 10.460 -4.525 -2.349 1.00 95.69 87 ARG A C 1
ATOM 685 O O . ARG A 1 87 ? 10.266 -4.868 -1.185 1.00 95.69 87 ARG A O 1
ATOM 692 N N . LEU A 1 88 ? 10.757 -3.270 -2.689 1.00 95.50 88 LEU A N 1
ATOM 693 C CA . LEU A 1 88 ? 10.845 -2.178 -1.716 1.00 95.50 88 LEU A CA 1
ATOM 694 C C . LEU A 1 88 ? 9.508 -1.934 -1.001 1.00 95.50 88 LEU A C 1
ATOM 696 O O . LEU A 1 88 ? 9.476 -1.860 0.225 1.00 95.50 88 LEU A O 1
ATOM 700 N N . ALA A 1 89 ? 8.400 -1.895 -1.740 1.00 95.88 89 ALA A N 1
ATOM 701 C CA . ALA A 1 89 ? 7.064 -1.761 -1.164 1.00 95.88 89 ALA A CA 1
ATOM 702 C C . ALA A 1 89 ? 6.734 -2.915 -0.204 1.00 95.88 89 ALA A C 1
ATOM 704 O O . ALA A 1 89 ? 6.298 -2.682 0.923 1.00 95.88 89 ALA A O 1
ATOM 705 N N . LEU A 1 90 ? 7.014 -4.160 -0.605 1.00 97.31 90 LEU A N 1
ATOM 706 C CA . LEU A 1 90 ? 6.840 -5.323 0.265 1.00 97.31 90 LEU A CA 1
ATOM 707 C C . LEU A 1 90 ? 7.681 -5.202 1.541 1.00 97.31 90 LEU A C 1
ATOM 709 O O . LEU A 1 90 ? 7.176 -5.509 2.617 1.00 97.31 90 LEU A O 1
ATOM 713 N N . MET A 1 91 ? 8.927 -4.719 1.458 1.00 97.25 91 MET A N 1
ATOM 714 C CA . MET A 1 91 ? 9.752 -4.460 2.646 1.00 97.25 91 MET A CA 1
ATOM 715 C C . MET A 1 91 ? 9.119 -3.428 3.582 1.00 97.25 91 MET A C 1
ATOM 717 O O . MET A 1 91 ? 9.096 -3.664 4.789 1.00 97.25 91 MET A O 1
ATOM 721 N N . HIS A 1 92 ? 8.556 -2.339 3.052 1.00 97.75 92 HIS A N 1
ATOM 722 C CA . HIS A 1 92 ? 7.850 -1.351 3.867 1.00 97.75 92 HIS A CA 1
ATOM 723 C C . HIS A 1 92 ? 6.617 -1.927 4.566 1.00 97.75 92 HIS A C 1
ATOM 725 O O . HIS A 1 92 ? 6.347 -1.549 5.704 1.00 97.75 92 HIS A O 1
ATOM 731 N N . TYR A 1 93 ? 5.891 -2.852 3.934 1.00 97.62 93 TYR A N 1
ATOM 732 C CA . TYR A 1 93 ? 4.698 -3.472 4.518 1.00 97.62 93 TYR A CA 1
ATOM 733 C C . TYR A 1 93 ? 4.980 -4.686 5.417 1.00 97.62 93 TYR A C 1
ATOM 735 O O . TYR A 1 93 ? 4.084 -5.102 6.150 1.00 97.62 93 TYR A O 1
ATOM 743 N N . ARG A 1 94 ? 6.209 -5.233 5.446 1.00 96.94 94 ARG A N 1
ATOM 744 C CA . ARG A 1 94 ? 6.588 -6.354 6.340 1.00 96.94 94 ARG A CA 1
ATOM 745 C C . ARG A 1 94 ? 6.144 -6.173 7.800 1.00 96.94 94 ARG A C 1
ATOM 747 O O . ARG A 1 94 ? 5.649 -7.146 8.362 1.00 96.94 94 ARG A O 1
ATOM 754 N N . PRO A 1 95 ? 6.247 -4.981 8.424 1.00 97.38 95 PRO A N 1
ATOM 755 C CA . PRO A 1 95 ? 5.802 -4.766 9.803 1.00 97.38 95 PRO A CA 1
ATOM 756 C C . PRO A 1 95 ? 4.285 -4.883 10.034 1.00 97.38 95 PRO A C 1
ATOM 758 O O . PRO A 1 95 ? 3.849 -4.742 11.177 1.00 97.38 95 PRO A O 1
ATOM 761 N N . LEU A 1 96 ? 3.478 -5.057 8.981 1.00 97.50 96 LEU A N 1
ATOM 762 C CA . LEU A 1 96 ? 2.035 -5.308 9.069 1.00 97.50 96 LEU A CA 1
ATOM 763 C C . LEU A 1 96 ? 1.683 -6.801 8.985 1.00 97.50 96 LEU A C 1
ATOM 765 O O . LEU A 1 96 ? 0.520 -7.164 9.146 1.00 97.50 96 LEU A O 1
ATOM 769 N N . ALA A 1 97 ? 2.663 -7.676 8.741 1.00 94.50 97 ALA A N 1
ATOM 770 C CA . ALA A 1 97 ? 2.428 -9.112 8.687 1.00 94.50 97 ALA A CA 1
ATOM 771 C C . ALA A 1 97 ? 1.861 -9.622 10.023 1.00 94.50 97 ALA A C 1
ATOM 773 O O . ALA A 1 97 ? 2.439 -9.392 11.084 1.00 94.50 97 ALA A O 1
ATOM 774 N N . GLY A 1 98 ? 0.724 -10.320 9.961 1.00 94.44 98 GLY A N 1
ATOM 775 C CA . GLY A 1 98 ? 0.059 -10.889 11.135 1.00 94.44 98 GLY A CA 1
ATOM 776 C C . GLY A 1 98 ? -0.729 -9.891 11.990 1.00 94.44 98 GLY A C 1
ATOM 777 O O . GLY A 1 98 ? -1.286 -10.301 13.005 1.00 94.44 98 GLY A O 1
ATOM 778 N N . VAL A 1 99 ? -0.815 -8.612 11.603 1.00 98.19 99 VAL A N 1
ATOM 779 C CA . VAL A 1 99 ? -1.690 -7.650 12.287 1.00 98.19 99 VAL A CA 1
ATOM 780 C C . VAL A 1 99 ? -3.156 -8.005 11.991 1.00 98.19 99 VAL A C 1
ATOM 782 O O . VAL A 1 99 ? -3.535 -8.050 10.817 1.00 98.19 99 VAL A O 1
ATOM 785 N N . PRO A 1 100 ? -4.003 -8.245 13.013 1.00 98.06 100 PRO A N 1
ATOM 786 C CA . PRO A 1 100 ? -5.422 -8.520 12.800 1.00 98.06 100 PRO A CA 1
ATOM 787 C C . PRO A 1 100 ? -6.106 -7.404 12.005 1.00 98.06 100 PRO A C 1
ATOM 789 O O . PRO A 1 100 ? -5.892 -6.225 12.272 1.00 98.06 100 PRO A O 1
ATOM 792 N N . GLY A 1 101 ? -6.925 -7.782 11.023 1.00 97.62 101 GLY A N 1
ATOM 793 C CA . GLY A 1 101 ? -7.630 -6.831 10.157 1.00 97.62 101 GLY A CA 1
ATOM 794 C C . GLY A 1 101 ? -6.803 -6.278 8.993 1.00 97.62 101 GLY A C 1
ATOM 795 O O . GLY A 1 101 ? -7.363 -5.541 8.186 1.00 97.62 101 GLY A O 1
ATOM 796 N N . ILE A 1 102 ? -5.520 -6.647 8.858 1.00 98.69 102 ILE A N 1
ATOM 797 C CA . ILE A 1 102 ? -4.668 -6.235 7.734 1.00 98.69 102 ILE A CA 1
ATOM 798 C C . ILE A 1 102 ? -4.225 -7.443 6.905 1.00 98.69 102 ILE A C 1
ATOM 800 O O . ILE A 1 102 ? -3.622 -8.389 7.408 1.00 98.69 102 ILE A O 1
ATOM 804 N N . GLU A 1 103 ? -4.460 -7.373 5.598 1.00 98.38 103 GLU A N 1
ATOM 805 C CA . GLU A 1 103 ? -3.997 -8.347 4.617 1.00 98.38 103 GLU A CA 1
ATOM 806 C C . GLU A 1 103 ? -3.053 -7.677 3.617 1.00 98.38 103 GLU A C 1
ATOM 808 O O . GLU A 1 103 ? -3.450 -6.771 2.887 1.00 98.38 103 GLU A O 1
ATOM 813 N N . VAL A 1 104 ? -1.811 -8.158 3.541 1.00 97.69 104 VAL A N 1
ATOM 814 C CA . VAL A 1 104 ? -0.846 -7.760 2.506 1.00 97.69 104 VAL A CA 1
ATOM 815 C C . VAL A 1 104 ? -0.591 -8.965 1.607 1.00 97.69 104 VAL A C 1
ATOM 817 O O . VAL A 1 104 ? -0.176 -10.021 2.084 1.00 97.69 104 VAL A O 1
ATOM 820 N N . ARG A 1 105 ? -0.864 -8.824 0.310 1.00 97.19 105 ARG A N 1
ATOM 821 C CA . ARG A 1 105 ? -0.706 -9.876 -0.704 1.00 97.19 105 ARG A CA 1
ATOM 822 C C . ARG A 1 105 ? 0.021 -9.342 -1.931 1.00 97.19 105 ARG A C 1
ATOM 824 O O . ARG A 1 105 ? 0.132 -8.132 -2.122 1.00 97.19 105 ARG A O 1
ATOM 831 N N . THR A 1 106 ? 0.487 -10.255 -2.774 1.00 97.50 106 THR A N 1
ATOM 832 C CA . THR A 1 106 ? 0.980 -9.929 -4.113 1.00 97.50 106 THR A CA 1
AT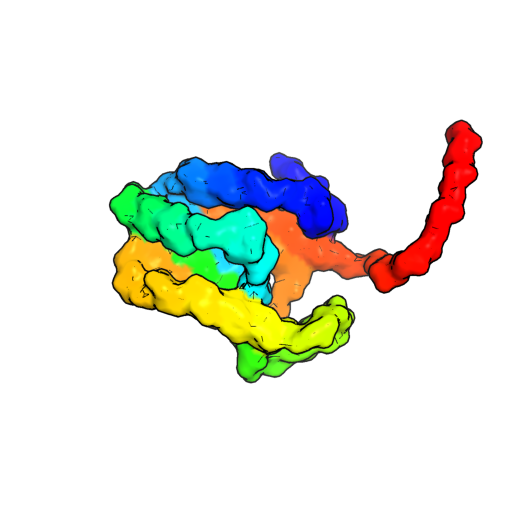OM 833 C C . THR A 1 106 ? -0.078 -10.218 -5.183 1.00 97.50 106 THR A C 1
ATOM 835 O O . THR A 1 1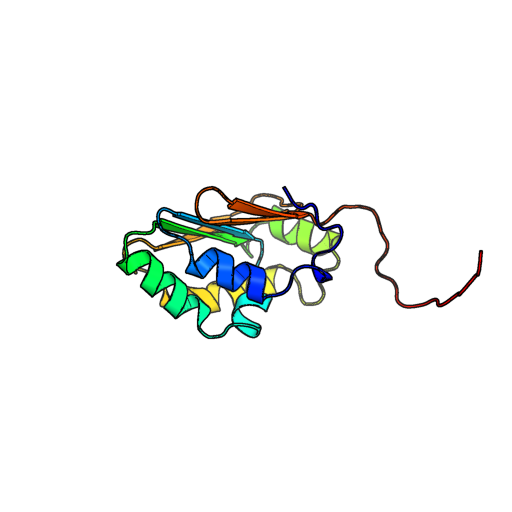06 ? -0.984 -11.026 -4.967 1.00 97.50 106 THR A O 1
ATOM 838 N N . HIS A 1 107 ? 0.015 -9.558 -6.339 1.00 95.44 107 HIS A N 1
ATOM 839 C CA . HIS A 1 107 ? -0.817 -9.824 -7.513 1.00 95.44 107 HIS A CA 1
ATOM 840 C C . HIS A 1 107 ? 0.017 -9.931 -8.795 1.00 95.44 107 HIS A C 1
ATOM 842 O O . HIS A 1 107 ? 1.018 -9.240 -8.969 1.00 95.44 107 HIS A O 1
ATOM 848 N N . ALA A 1 108 ? -0.457 -10.741 -9.743 1.00 93.62 108 ALA A N 1
ATOM 849 C CA . ALA A 1 108 ? 0.137 -10.892 -11.075 1.00 93.62 108 ALA A CA 1
ATOM 850 C C . ALA A 1 108 ? -0.646 -10.152 -12.181 1.00 93.62 108 ALA A C 1
ATOM 852 O O . A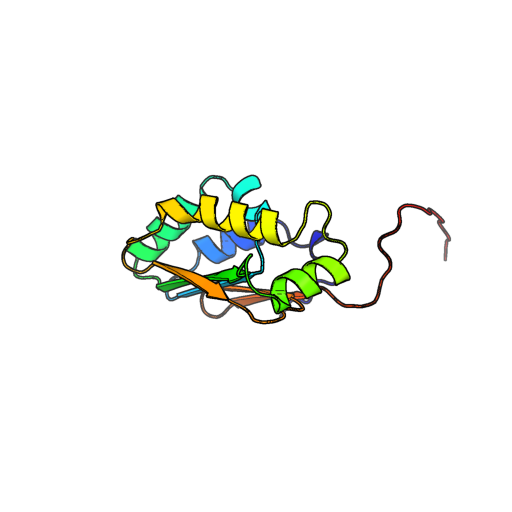LA A 1 108 ? -0.359 -10.320 -13.365 1.00 93.62 108 ALA A O 1
ATOM 853 N N . THR A 1 109 ? -1.664 -9.374 -11.808 1.00 87.19 109 THR A N 1
ATOM 854 C CA . THR A 1 109 ? -2.534 -8.652 -12.746 1.00 87.19 109 THR A CA 1
ATOM 855 C C . THR A 1 109 ? -1.812 -7.490 -13.418 1.00 87.19 109 THR A C 1
ATOM 857 O O . THR A 1 109 ? -1.139 -6.711 -12.740 1.00 87.19 109 THR A O 1
ATOM 860 N N . THR A 1 110 ? -2.030 -7.328 -14.724 1.00 82.25 110 THR A N 1
ATOM 861 C CA . THR A 1 110 ? -1.647 -6.121 -15.462 1.00 82.25 110 THR A CA 1
ATOM 862 C C . THR A 1 110 ? -2.562 -4.965 -15.070 1.00 82.25 110 THR A C 1
ATOM 864 O O . THR A 1 110 ? -3.759 -4.980 -15.348 1.00 82.25 110 THR A O 1
ATOM 867 N N . LEU A 1 111 ? -1.994 -3.959 -14.415 1.00 78.31 111 LEU A N 1
ATOM 868 C CA . LEU A 1 111 ? -2.670 -2.718 -14.057 1.00 78.31 111 LEU A CA 1
ATOM 869 C C . LEU A 1 111 ? -2.314 -1.596 -15.032 1.00 78.31 111 LEU A C 1
ATOM 871 O O . LEU A 1 111 ? -1.142 -1.395 -15.352 1.00 78.31 111 LEU A O 1
ATOM 875 N N . TYR A 1 112 ? -3.335 -0.835 -15.425 1.00 70.25 112 TYR A N 1
ATOM 876 C CA . TYR A 1 112 ? -3.207 0.458 -16.111 1.00 70.25 112 TYR A CA 1
ATOM 877 C C . TYR A 1 112 ? -3.378 1.636 -15.148 1.00 70.25 112 TYR A C 1
ATOM 879 O O . TYR A 1 112 ? -3.167 2.788 -15.501 1.00 70.25 112 TYR A O 1
ATOM 887 N N . ASN A 1 113 ? -3.825 1.370 -13.926 1.00 69.12 113 ASN A N 1
ATOM 888 C CA . ASN A 1 113 ? -4.109 2.374 -12.922 1.00 69.12 113 ASN A CA 1
ATOM 889 C C . ASN A 1 113 ? -3.845 1.808 -11.527 1.00 69.12 113 ASN A C 1
ATOM 891 O O . ASN A 1 113 ? -4.018 0.619 -11.269 1.00 69.12 113 ASN A O 1
ATOM 895 N N . SER A 1 114 ? -3.407 2.679 -10.625 1.00 82.94 114 SER A N 1
ATOM 896 C CA . SER A 1 114 ? -3.352 2.361 -9.199 1.00 82.94 114 SER A CA 1
ATOM 897 C C . SER A 1 114 ? -4.711 2.683 -8.584 1.00 82.94 114 SER A C 1
ATOM 899 O O . SER A 1 114 ? -5.272 3.747 -8.855 1.00 82.94 114 SER A O 1
ATOM 901 N N . ILE A 1 115 ? -5.247 1.783 -7.765 1.00 87.81 115 ILE A N 1
ATOM 902 C CA . ILE A 1 115 ? -6.556 1.954 -7.128 1.00 87.81 115 ILE A CA 1
ATOM 903 C C . ILE A 1 115 ? -6.352 2.105 -5.627 1.00 87.81 115 ILE A C 1
ATOM 905 O O . ILE A 1 115 ? -5.713 1.267 -4.993 1.00 87.81 115 ILE A O 1
ATOM 909 N N . TYR A 1 116 ? -6.932 3.162 -5.067 1.00 89.88 116 TYR A N 1
ATOM 910 C CA . TYR A 1 116 ? -7.023 3.371 -3.632 1.00 89.88 116 TYR A CA 1
ATOM 911 C C . TYR A 1 116 ? -8.482 3.608 -3.277 1.00 89.88 116 TYR A C 1
ATOM 913 O O . TYR A 1 116 ? -9.127 4.501 -3.820 1.00 89.88 116 TYR A O 1
ATOM 921 N N . ARG A 1 117 ? -9.021 2.813 -2.366 1.00 89.25 117 ARG A N 1
ATOM 922 C CA . ARG A 1 117 ? -10.404 2.933 -1.921 1.00 89.25 117 ARG A CA 1
ATOM 923 C C . ARG A 1 117 ? -10.439 2.943 -0.409 1.00 89.25 117 ARG A C 1
ATOM 925 O O . ARG A 1 117 ? -9.763 2.139 0.226 1.00 89.25 117 ARG A O 1
ATOM 932 N N . ALA A 1 118 ? -11.235 3.842 0.146 1.00 90.31 118 ALA A N 1
ATOM 933 C CA . ALA A 1 118 ? -11.548 3.863 1.560 1.00 90.31 118 ALA A CA 1
ATOM 934 C C . ALA A 1 118 ? -13.047 4.093 1.692 1.00 90.31 118 ALA A C 1
ATOM 936 O O . ALA A 1 118 ? -13.532 5.143 1.295 1.00 90.31 118 A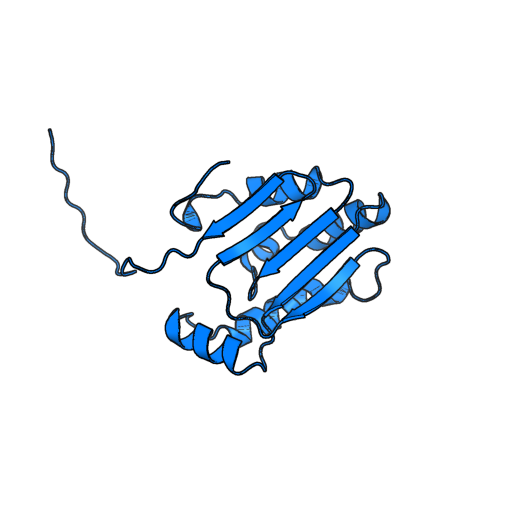LA A O 1
ATOM 937 N N . ASP A 1 119 ? -13.785 3.127 2.225 1.00 88.81 119 ASP A N 1
ATOM 938 C CA . ASP A 1 119 ? -15.246 3.184 2.279 1.00 88.81 119 ASP A CA 1
ATOM 939 C C . ASP A 1 119 ? -15.900 3.450 0.901 1.00 88.81 119 ASP A C 1
ATOM 941 O O . ASP A 1 119 ? -15.624 2.761 -0.081 1.00 88.81 119 ASP A O 1
ATOM 945 N N . ASP A 1 120 ? -16.823 4.411 0.834 1.00 71.56 120 ASP A N 1
ATOM 946 C CA . ASP A 1 120 ? -17.548 4.773 -0.385 1.00 71.56 120 ASP A CA 1
ATOM 947 C C . ASP A 1 120 ? -16.726 5.630 -1.377 1.00 71.56 120 ASP A C 1
ATOM 949 O O . ASP A 1 120 ? -16.943 5.488 -2.586 1.00 71.56 120 ASP A O 1
ATOM 953 N N . PRO A 1 121 ? -15.773 6.498 -0.960 1.00 59.38 121 PRO A N 1
ATOM 954 C CA . PRO A 1 121 ? -14.876 7.136 -1.917 1.00 59.38 121 PRO A CA 1
ATOM 955 C C . PRO A 1 121 ? -13.821 6.164 -2.475 1.00 59.38 121 PRO A C 1
ATOM 957 O O . PRO A 1 121 ? -12.991 5.597 -1.762 1.00 59.38 121 PRO A O 1
ATOM 960 N N . ALA A 1 122 ? -13.808 6.033 -3.802 1.00 56.59 122 ALA A N 1
ATOM 961 C CA . ALA A 1 122 ? -12.706 5.436 -4.549 1.00 56.59 122 ALA A CA 1
ATOM 962 C C . ALA A 1 122 ? -11.893 6.536 -5.244 1.00 56.59 122 ALA A C 1
ATOM 964 O O . ALA A 1 122 ? -12.442 7.336 -6.007 1.00 56.59 122 ALA A O 1
ATOM 965 N N . LEU A 1 123 ? -10.582 6.548 -5.013 1.00 60.16 123 LEU A N 1
ATOM 966 C CA . LEU A 1 123 ? -9.617 7.321 -5.779 1.00 60.16 123 LEU A CA 1
ATOM 967 C C . LEU A 1 123 ? -8.936 6.386 -6.785 1.00 60.16 123 LEU A C 1
ATOM 969 O O . LEU A 1 123 ? -8.181 5.477 -6.433 1.00 60.16 123 LEU A O 1
ATOM 973 N N . VAL A 1 124 ? -9.222 6.605 -8.065 1.00 55.88 124 VAL A N 1
ATOM 974 C CA . VAL A 1 124 ? -8.634 5.841 -9.167 1.00 55.88 124 VAL A CA 1
ATOM 975 C C . VAL A 1 124 ? -7.566 6.704 -9.823 1.00 55.88 124 VAL A C 1
ATOM 977 O O . VAL A 1 124 ? -7.875 7.734 -10.413 1.00 55.88 124 VAL A O 1
ATOM 980 N N . ASN A 1 125 ? -6.306 6.290 -9.721 1.00 51.62 125 ASN A N 1
ATOM 981 C CA . ASN A 1 125 ? -5.188 6.986 -10.341 1.00 51.62 125 ASN A CA 1
ATOM 982 C C . ASN A 1 125 ? -4.911 6.379 -11.722 1.00 51.62 125 ASN A C 1
ATOM 984 O O . ASN A 1 125 ? -4.211 5.368 -11.825 1.00 51.62 125 ASN A O 1
ATOM 988 N N . ALA A 1 126 ? -5.517 6.948 -12.767 1.00 39.38 126 ALA A N 1
ATOM 989 C CA . ALA A 1 126 ? -5.346 6.495 -14.142 1.00 39.38 126 ALA A CA 1
ATOM 990 C C . ALA A 1 126 ? -3.937 6.834 -14.657 1.00 39.38 126 ALA A C 1
ATOM 992 O O . ALA A 1 126 ? -3.611 8.003 -14.834 1.00 39.38 126 ALA A O 1
ATOM 993 N N . HIS A 1 127 ? -3.108 5.827 -14.961 1.00 40.38 127 HIS A N 1
ATOM 994 C CA . HIS A 1 127 ? -2.006 6.045 -15.897 1.00 40.38 127 HIS A CA 1
ATOM 995 C C . HIS A 1 127 ? -2.614 5.990 -17.304 1.00 40.38 127 HIS A C 1
ATOM 997 O O . HIS A 1 127 ? -2.709 4.930 -17.922 1.00 40.38 127 HIS A O 1
ATOM 1003 N N . VAL A 1 128 ? -3.117 7.131 -17.787 1.00 30.41 128 VAL A N 1
ATOM 1004 C CA . VAL A 1 128 ? -3.666 7.231 -19.144 1.00 30.41 128 VAL A CA 1
ATOM 1005 C C . VAL A 1 128 ? -2.530 7.004 -20.143 1.00 30.41 128 VAL A C 1
ATOM 1007 O O . VAL A 1 128 ? -1.531 7.722 -20.179 1.00 30.41 128 VAL A O 1
ATOM 1010 N N . TRP A 1 129 ? -2.685 5.959 -20.948 1.00 27.00 129 TRP A N 1
ATOM 1011 C CA . TRP A 1 129 ? -1.835 5.618 -22.080 1.00 27.00 129 TRP A CA 1
ATOM 1012 C C . TRP A 1 129 ? -1.974 6.690 -23.170 1.00 27.00 129 TRP A C 1
ATOM 1014 O O . TRP A 1 129 ? -3.062 6.847 -23.721 1.00 27.00 129 TRP A O 1
ATOM 1024 N N . GLY A 1 130 ? -0.893 7.412 -23.502 1.00 30.44 130 GLY A N 1
ATOM 1025 C CA . GLY A 1 130 ? -0.869 8.231 -24.724 1.00 30.44 130 GLY A CA 1
ATOM 1026 C C . GLY A 1 130 ? -0.055 9.527 -24.758 1.00 30.44 130 GLY A C 1
ATOM 1027 O O . GLY A 1 130 ? -0.061 10.162 -25.809 1.00 30.44 130 GLY A O 1
ATOM 1028 N N . VAL A 1 131 ? 0.665 9.943 -23.707 1.00 27.75 131 VAL A N 1
ATOM 1029 C CA . VAL A 1 131 ? 1.509 11.158 -23.781 1.00 27.75 131 VAL A CA 1
ATOM 1030 C C . VAL A 1 131 ? 2.968 10.887 -23.415 1.00 27.75 131 VAL A C 1
ATOM 1032 O O . VAL A 1 131 ? 3.292 10.352 -22.359 1.00 27.75 131 VAL A O 1
ATOM 1035 N N . ASN A 1 132 ? 3.860 11.241 -24.343 1.00 28.42 132 ASN A N 1
ATOM 1036 C CA . ASN A 1 132 ? 5.310 11.140 -24.209 1.00 28.42 132 ASN A CA 1
ATOM 1037 C C . ASN A 1 132 ? 5.815 11.920 -22.983 1.00 28.42 132 ASN A C 1
ATOM 1039 O O . ASN A 1 132 ? 5.701 13.143 -22.937 1.00 28.42 132 ASN A O 1
ATOM 1043 N N . ALA A 1 133 ? 6.476 11.236 -22.048 1.00 31.52 133 ALA A N 1
ATOM 1044 C CA . ALA A 1 133 ? 7.314 11.878 -21.039 1.00 31.52 133 ALA A CA 1
ATOM 1045 C C . ALA A 1 133 ? 8.688 12.204 -21.650 1.00 31.52 133 ALA A C 1
ATOM 1047 O O . ALA A 1 133 ? 9.607 11.385 -21.639 1.00 31.52 133 ALA A O 1
ATOM 1048 N N . GLY A 1 134 ? 8.819 13.405 -22.213 1.00 27.61 134 GLY A N 1
ATOM 1049 C CA . GLY A 1 134 ? 10.098 14.006 -22.592 1.00 27.61 134 GLY A CA 1
ATOM 1050 C C . GLY A 1 134 ? 10.212 15.418 -22.005 1.00 27.61 134 GLY A C 1
ATOM 1051 O O . GLY A 1 134 ? 9.215 16.140 -21.991 1.00 27.61 134 GLY A O 1
ATOM 1052 N N . PRO A 1 135 ? 11.383 15.848 -21.503 1.00 34.16 135 PRO A N 1
ATOM 1053 C CA . PRO A 1 135 ? 11.545 17.201 -20.993 1.00 34.16 135 PRO A CA 1
ATOM 1054 C C . PRO A 1 135 ? 11.745 18.199 -22.149 1.00 34.16 135 PRO A C 1
ATOM 1056 O O . PRO A 1 135 ? 12.526 17.944 -23.063 1.00 34.16 135 PRO A O 1
ATOM 1059 N N . ARG A 1 136 ? 11.121 19.379 -22.003 1.00 27.14 136 ARG A N 1
ATOM 1060 C CA . ARG A 1 136 ? 11.164 20.604 -22.841 1.00 27.14 136 ARG A CA 1
ATOM 1061 C C . ARG A 1 136 ? 10.162 20.675 -24.007 1.00 27.14 136 ARG A C 1
ATOM 1063 O O . ARG A 1 136 ? 10.359 20.057 -25.041 1.00 27.14 136 ARG A O 1
ATOM 1070 N N . GLN A 1 137 ? 9.255 21.650 -23.955 1.00 26.38 137 GLN A N 1
ATOM 1071 C CA . GLN A 1 137 ? 9.545 23.013 -24.425 1.00 26.38 137 GLN A CA 1
ATOM 1072 C C . GLN A 1 137 ? 8.418 23.977 -24.032 1.00 26.38 137 GLN A C 1
ATOM 1074 O O . GLN A 1 137 ? 7.250 23.775 -24.335 1.00 26.38 137 GLN A O 1
ATOM 1079 N N . SER A 1 138 ? 8.825 25.057 -23.375 1.00 35.09 138 SER A N 1
ATOM 1080 C CA . SER A 1 138 ? 8.127 26.335 -23.302 1.00 35.09 138 SER A CA 1
ATOM 1081 C C . SER A 1 138 ? 7.644 26.800 -24.678 1.00 35.09 138 SER A C 1
ATOM 1083 O O . SER A 1 138 ? 8.457 26.856 -25.600 1.00 35.09 138 SER A O 1
ATOM 1085 N N . ARG A 1 139 ? 6.389 27.250 -24.776 1.00 23.88 139 ARG A N 1
ATOM 1086 C CA . ARG A 1 139 ? 5.987 28.396 -25.606 1.00 23.88 139 ARG A CA 1
ATOM 1087 C C . ARG A 1 139 ? 4.634 28.930 -25.137 1.00 23.88 139 ARG A C 1
ATOM 1089 O O . ARG A 1 139 ? 3.608 28.275 -25.235 1.00 23.88 139 ARG A O 1
ATOM 1096 N N . SER A 1 140 ? 4.699 30.141 -24.611 1.00 33.69 140 SER A N 1
ATOM 1097 C CA . SER A 1 140 ? 3.617 31.104 -24.461 1.00 33.69 140 SER A CA 1
ATOM 1098 C C . SER A 1 140 ? 3.076 31.542 -25.823 1.00 33.69 140 SER A C 1
ATOM 1100 O O . SER A 1 140 ? 3.882 31.984 -26.637 1.00 33.69 140 SER A O 1
ATOM 1102 N N . VAL A 1 141 ? 1.756 31.505 -26.009 1.00 27.23 141 VAL A N 1
ATOM 1103 C CA . VAL A 1 141 ? 0.906 32.422 -26.805 1.00 27.23 141 VAL A CA 1
ATOM 1104 C C . VAL A 1 141 ? -0.512 32.196 -26.230 1.00 27.23 141 VAL A C 1
ATOM 1106 O O . VAL A 1 141 ? -0.882 31.046 -26.050 1.00 27.23 141 VAL A O 1
ATOM 1109 N N . GLY A 1 142 ? -1.326 33.157 -25.793 1.00 32.09 142 GLY A N 1
ATOM 1110 C CA . GLY A 1 142 ? -1.406 34.571 -26.139 1.00 32.09 142 GLY A CA 1
ATOM 1111 C C . GLY A 1 142 ? -2.597 34.792 -27.076 1.00 32.09 142 GLY A C 1
ATOM 1112 O O . GLY A 1 142 ? -2.358 34.933 -28.269 1.00 32.09 142 GLY A O 1
ATOM 1113 N N . LEU A 1 143 ? -3.804 34.865 -26.486 1.00 33.59 143 LEU A N 1
ATOM 1114 C CA . LEU A 1 143 ? -5.171 34.952 -27.055 1.00 33.59 143 LEU A CA 1
ATOM 1115 C C . LEU A 1 143 ? -5.903 33.615 -27.218 1.00 33.59 143 LEU A C 1
ATOM 1117 O O . LEU A 1 143 ? -5.469 32.782 -28.038 1.00 33.59 143 LEU A O 1
#

Organism: NCBI:txid700597

Radius of gyration: 16.55 Å; chains: 1; bounding box: 33×47×42 Å

Foldseek 3Di:
DDDDPAPVPDDLVNLVVLLQPFAAEKEWAEQAPVVNCVVPVCVQVSNLVNVVSVYQYEHEHAALPAPQQQVVQVVVVVPVTSSVRSVVRVVSCVVVPPRHRHHYYYDNDNDQWIWIDGPPDIDIRGVDPDDDPDDDDDDDDDD

pLDDT: mean 78.91, std 23.65, range [23.88, 98.69]

Sequence (143 aa):
MALYDQRADIPVSTFVDMLTQARRHIDVLVYAAVFLHEAYPRLNDLLRERAADGCAVRIAIGDPDSVNVQQRGTEERFGHGIESRCRLALMHYRPLAGVPGIEVRTHATTLYNSIYRADDPALVNAHVWGVNAGPRQSRSVGL